Protein AF-A0A973AXN9-F1 (afdb_monomer_lite)

pLDDT: mean 83.91, std 8.5, range [55.47, 93.56]

Sequence (67 aa):
AGADLDGVAVFAMGRVLGRTNGAD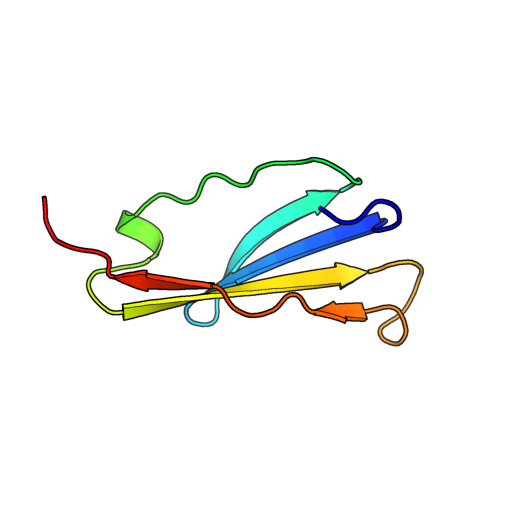TTIEVPAELLGLGRVSIYATGRAGDGAIHSVNAEPVTIEVIEK

Structure (mmCIF, N/CA/C/O backbone):
data_AF-A0A973AXN9-F1
#
_entry.id   AF-A0A973AXN9-F1
#
loop_
_atom_site.group_PDB
_atom_site.id
_atom_site.type_symbol
_atom_site.label_atom_id
_atom_site.label_alt_id
_atom_site.label_comp_id
_atom_site.label_asym_id
_atom_site.label_entity_id
_atom_site.label_seq_id
_atom_site.pdbx_PDB_ins_code
_atom_site.Cartn_x
_atom_site.Cartn_y
_atom_site.Cartn_z
_atom_site.occupancy
_atom_site.B_iso_or_equiv
_atom_site.auth_seq_id
_atom_site.auth_comp_id
_atom_site.auth_asym_id
_atom_site.auth_atom_id
_atom_site.pdbx_PDB_model_num
ATOM 1 N N . ALA A 1 1 ? 7.004 6.583 -5.152 1.00 55.47 1 ALA A N 1
ATOM 2 C CA . ALA A 1 1 ? 6.952 5.231 -5.758 1.00 55.47 1 ALA A CA 1
ATOM 3 C C . ALA A 1 1 ? 8.357 4.897 -6.287 1.00 55.47 1 ALA A C 1
ATOM 5 O O . ALA A 1 1 ? 9.273 5.659 -6.010 1.00 55.47 1 ALA A O 1
ATOM 6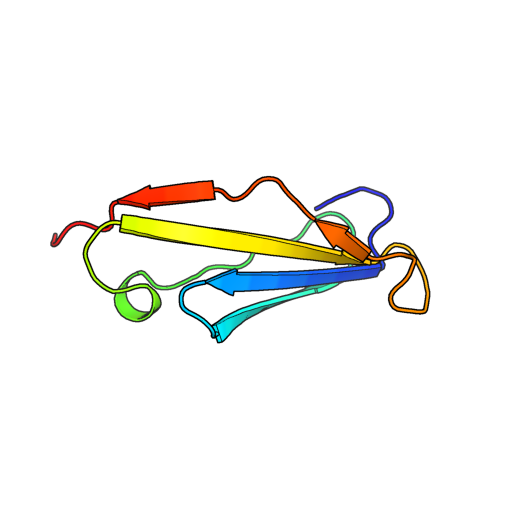 N N . GLY A 1 2 ? 8.596 3.734 -6.904 1.00 59.34 2 GLY A N 1
ATOM 7 C CA . GLY A 1 2 ? 9.918 3.391 -7.462 1.00 59.34 2 GLY A CA 1
ATOM 8 C C . GLY A 1 2 ? 10.150 4.066 -8.818 1.00 59.34 2 GLY A C 1
ATOM 9 O O . GLY A 1 2 ? 9.186 4.252 -9.556 1.00 59.34 2 GLY A O 1
ATOM 10 N N . ALA A 1 3 ? 11.403 4.405 -9.147 1.00 60.50 3 ALA A N 1
ATOM 11 C CA . ALA A 1 3 ? 11.771 5.176 -10.345 1.00 60.50 3 ALA A CA 1
ATOM 12 C C . ALA A 1 3 ? 11.381 4.529 -11.693 1.00 60.50 3 ALA A C 1
ATOM 14 O O . ALA A 1 3 ? 11.321 5.232 -12.693 1.00 60.50 3 ALA A O 1
ATOM 15 N N . ASP A 1 4 ? 11.023 3.242 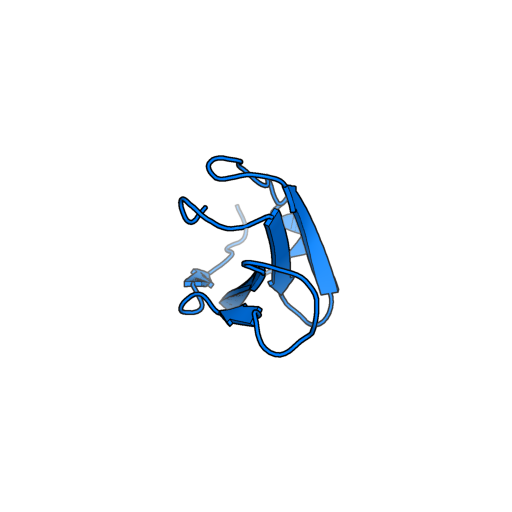-11.706 1.00 72.19 4 ASP A N 1
ATOM 16 C CA . ASP A 1 4 ? 10.732 2.470 -12.922 1.00 72.19 4 ASP A CA 1
ATOM 17 C C . ASP A 1 4 ? 9.381 1.732 -12.855 1.00 72.19 4 ASP A C 1
ATOM 19 O O . ASP A 1 4 ? 9.208 0.673 -13.455 1.00 72.19 4 ASP A O 1
ATOM 23 N N . LEU A 1 5 ? 8.425 2.235 -12.063 1.00 77.38 5 LEU A N 1
ATOM 24 C CA . LEU A 1 5 ? 7.093 1.632 -11.963 1.00 77.38 5 LEU A CA 1
ATOM 25 C C . LEU A 1 5 ? 6.101 2.332 -12.899 1.00 77.38 5 LEU A C 1
ATOM 27 O O . LEU A 1 5 ? 5.811 3.518 -12.736 1.00 77.38 5 LEU A O 1
ATOM 31 N N . ASP A 1 6 ? 5.511 1.569 -13.816 1.00 79.69 6 ASP A N 1
ATOM 32 C CA . ASP A 1 6 ? 4.450 2.036 -14.715 1.00 79.69 6 ASP A CA 1
ATOM 33 C C . ASP A 1 6 ? 3.159 2.316 -13.943 1.00 79.69 6 ASP A C 1
ATOM 35 O O . ASP A 1 6 ? 2.450 3.291 -14.197 1.00 79.69 6 ASP A O 1
ATOM 39 N N . GLY A 1 7 ? 2.867 1.466 -12.956 1.00 83.50 7 GLY A N 1
ATOM 40 C CA . GLY A 1 7 ? 1.691 1.597 -12.114 1.00 83.50 7 GLY A CA 1
ATOM 41 C C . GLY A 1 7 ? 1.829 0.871 -10.787 1.00 83.50 7 GLY A C 1
ATOM 42 O O . GLY A 1 7 ? 2.511 -0.150 -10.682 1.00 83.50 7 GLY A O 1
ATOM 43 N N . VAL A 1 8 ? 1.150 1.400 -9.771 1.00 86.62 8 VAL A N 1
ATOM 44 C CA . VAL A 1 8 ? 1.111 0.868 -8.407 1.00 86.62 8 VAL A CA 1
ATOM 45 C C . VAL A 1 8 ? -0.332 0.790 -7.925 1.00 86.62 8 VAL A C 1
ATOM 47 O O . VAL A 1 8 ? -1.121 1.717 -8.113 1.00 86.62 8 VAL A O 1
ATOM 50 N N . ALA A 1 9 ? -0.678 -0.320 -7.279 1.00 88.25 9 ALA A N 1
ATOM 51 C CA . ALA A 1 9 ? -1.919 -0.481 -6.537 1.00 88.25 9 ALA A CA 1
ATOM 52 C C . ALA A 1 9 ? -1.611 -0.586 -5.041 1.00 88.25 9 ALA A C 1
ATOM 54 O O . ALA A 1 9 ? -0.789 -1.406 -4.629 1.00 88.25 9 ALA A O 1
ATOM 55 N N . VAL A 1 10 ? -2.302 0.225 -4.241 1.00 86.94 10 VAL A N 1
ATOM 56 C CA . VAL A 1 10 ? -2.244 0.181 -2.777 1.00 86.94 10 VAL A CA 1
ATOM 57 C C . VAL A 1 10 ? -3.526 -0.448 -2.260 1.00 86.94 10 VAL A C 1
ATOM 59 O O . VAL A 1 10 ? -4.618 -0.110 -2.721 1.00 86.94 10 VAL A O 1
ATOM 62 N N . PHE A 1 11 ? -3.408 -1.377 -1.321 1.00 89.69 11 PHE A N 1
ATOM 63 C CA . PHE A 1 11 ? -4.533 -2.142 -0.804 1.00 89.69 11 PHE A CA 1
ATOM 64 C C . PHE A 1 11 ? -4.363 -2.478 0.678 1.00 89.69 11 PHE A C 1
ATOM 66 O O . PHE A 1 11 ? -3.253 -2.602 1.187 1.00 89.69 11 PHE A O 1
ATOM 73 N N . ALA A 1 12 ? -5.483 -2.628 1.375 1.00 89.19 12 ALA A N 1
ATOM 74 C CA . ALA A 1 12 ? -5.548 -3.089 2.759 1.00 89.19 12 ALA A CA 1
ATOM 75 C C . ALA A 1 12 ? -6.902 -3.764 2.983 1.00 89.19 12 ALA A C 1
ATOM 77 O O . ALA A 1 12 ? -7.854 -3.488 2.253 1.00 89.19 12 ALA A O 1
ATOM 78 N N . MET A 1 13 ? -7.017 -4.639 3.984 1.00 86.19 13 MET A N 1
ATOM 79 C CA . MET A 1 13 ? -8.302 -5.244 4.380 1.00 86.19 13 MET A CA 1
ATOM 80 C C . MET A 1 13 ? -9.084 -5.874 3.203 1.00 86.19 13 MET A C 1
ATOM 82 O O . MET A 1 13 ? -10.304 -5.751 3.122 1.00 86.19 13 MET A O 1
ATOM 86 N N . GLY A 1 14 ? -8.378 -6.488 2.244 1.00 84.44 14 GLY A N 1
ATOM 87 C CA . GLY A 1 14 ? -8.979 -7.137 1.070 1.00 84.44 14 GLY A CA 1
ATOM 88 C C . GLY A 1 14 ? -9.506 -6.200 -0.028 1.00 84.44 14 GLY A C 1
ATOM 89 O O . GLY A 1 14 ? -10.147 -6.680 -0.961 1.00 84.44 14 GLY A O 1
ATOM 90 N N . ARG A 1 15 ? -9.245 -4.887 0.039 1.00 87.50 15 ARG A N 1
ATOM 91 C CA . ARG A 1 15 ? -9.711 -3.892 -0.946 1.00 87.50 15 ARG A CA 1
ATOM 92 C C . ARG A 1 15 ? -8.590 -2.986 -1.440 1.00 87.50 15 ARG A C 1
ATOM 94 O O . ARG A 1 15 ? -7.658 -2.673 -0.704 1.00 87.50 15 ARG A O 1
ATOM 101 N N . VAL A 1 16 ? -8.717 -2.522 -2.682 1.00 90.25 16 VAL A N 1
ATOM 102 C CA . VAL A 1 16 ? -7.823 -1.510 -3.258 1.00 90.25 16 VAL A CA 1
ATOM 103 C C . VAL A 1 16 ? -8.196 -0.144 -2.689 1.00 90.25 16 VAL A C 1
ATOM 105 O O . VAL A 1 16 ? -9.336 0.290 -2.826 1.00 90.25 16 VAL A O 1
ATOM 108 N N . LEU A 1 17 ? -7.231 0.512 -2.050 1.00 88.81 17 LEU A N 1
ATOM 109 C CA . LEU A 1 17 ? -7.357 1.856 -1.486 1.00 88.81 17 LEU A CA 1
ATOM 110 C C . LEU A 1 17 ? -7.105 2.929 -2.546 1.00 88.81 17 LEU A C 1
ATOM 112 O O . LEU A 1 17 ? -7.724 3.985 -2.522 1.00 88.81 17 LEU A O 1
ATOM 116 N N . GLY A 1 18 ? -6.222 2.642 -3.503 1.00 88.81 18 GLY A N 1
ATOM 117 C CA . GLY A 1 18 ? -5.959 3.539 -4.616 1.00 88.81 18 GLY A CA 1
ATOM 118 C C . GLY A 1 18 ? -5.025 2.937 -5.654 1.00 88.81 18 GLY A C 1
ATOM 119 O O . GLY A 1 18 ? -4.410 1.884 -5.451 1.00 88.81 18 GLY A O 1
ATOM 120 N N . ARG A 1 19 ? -4.941 3.623 -6.791 1.00 89.19 19 ARG A N 1
ATOM 121 C CA . ARG A 1 19 ? -4.033 3.305 -7.892 1.00 89.19 19 ARG A CA 1
ATOM 122 C C . ARG A 1 19 ? -3.329 4.567 -8.329 1.00 89.19 19 ARG A C 1
ATOM 124 O O . ARG A 1 19 ? -3.906 5.649 -8.268 1.00 89.19 19 ARG A O 1
ATOM 131 N N . THR A 1 20 ? -2.108 4.401 -8.795 1.00 86.94 20 THR A N 1
ATOM 132 C CA . THR A 1 20 ? -1.311 5.506 -9.293 1.00 86.94 20 THR A CA 1
ATOM 133 C C . THR A 1 20 ? -0.369 5.053 -10.400 1.00 86.94 20 THR A C 1
ATOM 135 O O . THR A 1 20 ? -0.036 3.870 -10.469 1.00 86.94 20 THR A O 1
ATOM 138 N N . ASN A 1 21 ? 0.039 5.994 -11.249 1.00 80.69 21 ASN A N 1
ATOM 139 C CA . ASN A 1 21 ? 0.969 5.787 -12.351 1.00 80.69 21 ASN A CA 1
ATOM 140 C C . ASN A 1 21 ? 2.181 6.708 -12.171 1.00 80.69 21 ASN A C 1
ATOM 142 O O . ASN A 1 21 ? 2.020 7.868 -11.786 1.00 80.69 21 ASN A O 1
ATOM 146 N N . GLY A 1 22 ? 3.371 6.213 -12.505 1.00 69.19 22 GLY A N 1
ATOM 147 C CA . GLY A 1 22 ? 4.614 6.981 -12.443 1.00 69.19 22 GLY A CA 1
ATOM 148 C C . GLY A 1 22 ? 5.324 6.968 -11.083 1.00 69.19 22 GLY A C 1
ATOM 149 O O . GLY A 1 22 ? 4.822 6.472 -10.073 1.00 69.19 22 GLY A O 1
ATOM 150 N N . ALA A 1 23 ? 6.544 7.512 -11.085 1.00 64.44 23 ALA A N 1
ATOM 151 C CA . ALA A 1 23 ? 7.526 7.319 -10.021 1.00 64.44 23 ALA A CA 1
ATOM 152 C C . ALA A 1 23 ? 7.221 8.057 -8.707 1.00 64.44 23 ALA A C 1
ATOM 154 O O . ALA A 1 23 ? 7.652 7.590 -7.655 1.00 64.44 23 ALA A O 1
ATOM 155 N N . ASP A 1 24 ? 6.456 9.152 -8.713 1.00 67.38 24 ASP A N 1
ATOM 156 C CA . ASP A 1 24 ? 6.203 9.930 -7.494 1.00 67.38 24 ASP A CA 1
ATOM 157 C C . ASP A 1 24 ? 4.775 10.442 -7.398 1.00 67.38 24 ASP A C 1
ATOM 159 O O . ASP A 1 24 ? 4.369 11.411 -8.033 1.00 67.38 24 ASP A O 1
ATOM 163 N N . THR A 1 25 ? 3.997 9.746 -6.578 1.00 74.69 25 THR A N 1
ATOM 164 C CA . THR A 1 25 ? 2.572 9.991 -6.412 1.00 74.69 25 THR A CA 1
ATOM 165 C C . THR A 1 25 ? 2.139 9.590 -5.015 1.00 74.69 25 THR A C 1
ATOM 167 O O . THR A 1 25 ? 2.572 8.549 -4.507 1.00 74.69 25 THR A O 1
ATOM 170 N N . THR A 1 26 ? 1.234 10.371 -4.443 1.00 81.94 26 THR A N 1
ATOM 171 C CA . THR A 1 26 ? 0.651 10.128 -3.125 1.00 81.94 26 THR A CA 1
ATOM 172 C C . THR A 1 26 ? -0.777 9.626 -3.284 1.00 81.94 26 THR A C 1
ATOM 174 O O . THR A 1 26 ? -1.523 10.120 -4.127 1.00 81.94 26 THR A O 1
ATOM 177 N N . ILE A 1 27 ? -1.160 8.647 -2.466 1.00 83.44 27 ILE A N 1
ATOM 178 C CA . ILE A 1 27 ? -2.548 8.199 -2.334 1.00 83.44 27 ILE A CA 1
ATOM 179 C C . ILE A 1 27 ? -3.007 8.591 -0.934 1.00 83.44 27 ILE A C 1
ATOM 181 O O . ILE A 1 27 ? -2.480 8.084 0.055 1.00 83.44 27 ILE A O 1
ATOM 185 N N . GLU A 1 28 ? -3.978 9.495 -0.856 1.00 86.12 28 GLU A N 1
ATOM 186 C CA . GLU A 1 28 ? -4.626 9.850 0.404 1.00 86.12 28 GLU A CA 1
ATOM 187 C C . GLU A 1 28 ? -5.720 8.829 0.720 1.00 86.12 28 GLU A C 1
ATOM 189 O O . GLU A 1 28 ? -6.591 8.555 -0.107 1.00 86.12 28 GLU A O 1
ATOM 194 N N . VAL A 1 29 ? -5.663 8.248 1.919 1.00 83.38 29 VAL A N 1
ATOM 195 C CA . VAL A 1 29 ? -6.622 7.236 2.370 1.00 83.38 29 VAL A CA 1
ATOM 196 C C . VAL A 1 29 ? -7.319 7.744 3.632 1.00 83.38 29 VAL A C 1
ATOM 198 O O . VAL A 1 29 ? -6.663 7.860 4.668 1.00 83.38 29 VAL A O 1
ATOM 201 N N . PRO A 1 30 ? -8.632 8.036 3.577 1.00 82.56 30 PRO A N 1
ATOM 202 C CA . PRO A 1 30 ? -9.406 8.399 4.759 1.00 82.56 30 PRO A CA 1
ATOM 203 C C . PRO A 1 30 ? -9.375 7.288 5.816 1.00 82.56 30 PRO A C 1
ATOM 205 O O . PRO A 1 30 ? -9.535 6.106 5.493 1.00 82.56 30 PRO A O 1
ATOM 208 N N . ALA A 1 31 ? -9.189 7.659 7.085 1.00 81.12 31 ALA A N 1
ATOM 209 C CA . ALA A 1 31 ? -9.081 6.706 8.193 1.00 81.12 31 ALA A CA 1
ATOM 210 C C . ALA A 1 31 ? -10.366 5.878 8.373 1.00 81.12 31 ALA A C 1
ATOM 212 O O . ALA A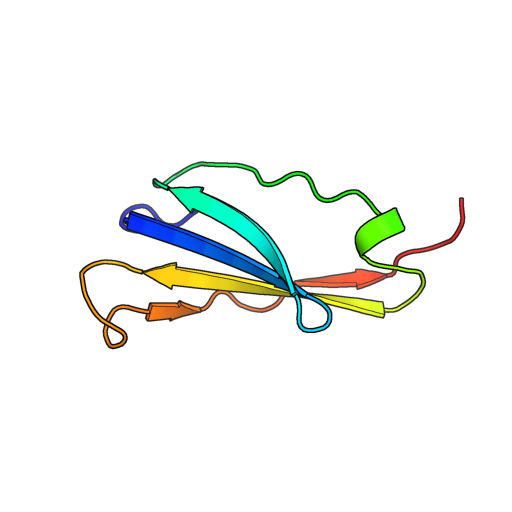 1 31 ? -10.310 4.701 8.732 1.00 81.12 31 ALA A O 1
ATOM 213 N N . GLU A 1 32 ? -11.519 6.451 8.029 1.00 81.50 32 GLU A N 1
ATOM 214 C CA . GLU A 1 32 ? -12.827 5.795 8.063 1.00 81.50 32 GLU A CA 1
ATOM 215 C C . GLU A 1 32 ? -12.887 4.587 7.118 1.00 81.50 32 GLU A C 1
ATOM 217 O O . GLU A 1 32 ? -13.637 3.639 7.357 1.00 81.50 32 GLU A O 1
ATOM 222 N N . LEU A 1 33 ? -12.075 4.582 6.053 1.00 81.25 33 LEU A N 1
ATOM 223 C CA . LEU A 1 33 ? -11.967 3.432 5.160 1.00 81.25 33 LEU A CA 1
ATOM 224 C C . LEU A 1 33 ? -11.111 2.316 5.755 1.00 81.25 33 LEU A C 1
ATOM 226 O O . LEU A 1 33 ? -11.318 1.161 5.393 1.00 81.25 33 LEU A O 1
ATOM 230 N N . LEU A 1 34 ? -10.173 2.616 6.648 1.00 86.38 34 LEU A N 1
ATOM 231 C CA . LEU A 1 34 ? -9.287 1.615 7.244 1.00 86.38 34 LEU A CA 1
ATOM 232 C C . LEU A 1 34 ? -9.949 0.885 8.420 1.00 86.38 34 LEU A C 1
ATOM 234 O O . LEU A 1 34 ? -9.678 -0.297 8.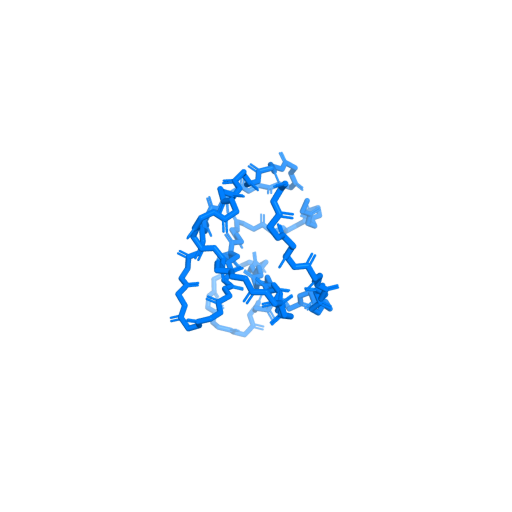626 1.00 86.38 34 LEU A O 1
ATOM 238 N N . GLY A 1 35 ? -10.883 1.549 9.107 1.00 84.94 35 GLY A N 1
ATOM 239 C CA . GLY A 1 35 ? -11.475 1.052 10.349 1.00 84.94 35 GLY A CA 1
ATOM 240 C C . GLY A 1 35 ? -10.528 1.228 11.538 1.00 84.94 35 GLY A C 1
ATOM 241 O O . GLY A 1 35 ? -9.377 1.618 11.367 1.00 84.94 35 GLY A O 1
ATOM 242 N N . LEU A 1 36 ? -11.026 0.968 12.748 1.00 90.19 36 LEU A N 1
ATOM 243 C CA . LEU A 1 36 ? -10.234 1.065 13.977 1.00 90.19 36 LEU A CA 1
ATOM 244 C C . LEU A 1 36 ? -9.373 -0.185 14.200 1.00 90.19 36 LEU A C 1
ATOM 246 O O . LEU A 1 36 ? -9.756 -1.296 13.824 1.00 90.19 36 LEU A O 1
ATOM 250 N N . GLY A 1 37 ? -8.248 0.005 14.886 1.00 90.06 37 GLY A N 1
ATOM 251 C CA . GLY A 1 37 ? -7.311 -1.046 15.261 1.00 90.06 37 GLY A CA 1
ATOM 252 C C . GLY A 1 37 ? -6.123 -1.178 14.308 1.00 90.06 37 GLY A C 1
ATOM 253 O O . GLY A 1 37 ? -5.771 -0.259 13.564 1.00 90.06 37 GLY A O 1
ATOM 254 N N . ARG A 1 38 ? -5.492 -2.353 14.336 1.00 93.19 38 ARG A N 1
ATOM 255 C CA . ARG A 1 38 ? -4.279 -2.641 13.569 1.00 93.19 38 ARG A CA 1
ATOM 256 C C . ARG A 1 38 ? -4.581 -2.891 12.094 1.00 93.19 38 ARG A C 1
ATOM 258 O O . ARG A 1 38 ? -5.291 -3.839 11.756 1.00 93.19 38 ARG A O 1
ATOM 265 N N . VAL A 1 39 ? -3.960 -2.109 11.213 1.00 92.44 39 VAL A N 1
ATOM 266 C CA . VAL A 1 39 ? -4.142 -2.207 9.759 1.00 92.44 39 VAL A CA 1
ATOM 267 C C . VAL A 1 39 ? -2.796 -2.298 9.051 1.00 92.44 39 VAL A C 1
ATOM 269 O O . VAL A 1 39 ? -1.910 -1.472 9.261 1.00 92.44 39 VAL A O 1
ATOM 272 N N . SER A 1 40 ? -2.655 -3.294 8.176 1.00 93.25 40 SER A N 1
ATOM 273 C CA . SER A 1 40 ? -1.500 -3.438 7.286 1.00 93.25 40 SER A CA 1
ATOM 274 C C . SER A 1 40 ? -1.854 -2.966 5.877 1.00 93.25 40 SER A C 1
ATOM 276 O O . SER A 1 40 ? -2.829 -3.423 5.276 1.00 93.25 40 SER A O 1
ATOM 278 N N . ILE A 1 41 ? -1.048 -2.041 5.367 1.00 91.50 41 ILE A N 1
ATOM 279 C CA . ILE A 1 41 ? -1.143 -1.447 4.040 1.00 91.50 41 ILE A CA 1
ATOM 280 C C . ILE A 1 41 ? -0.090 -2.101 3.153 1.00 91.50 41 ILE A C 1
ATOM 282 O O . ILE A 1 41 ? 1.097 -2.138 3.482 1.00 91.50 41 ILE A O 1
ATOM 286 N N . TYR A 1 42 ? -0.542 -2.593 2.010 1.00 91.25 42 TYR A N 1
ATOM 287 C CA . TYR A 1 42 ? 0.263 -3.282 1.019 1.00 91.25 42 TYR A CA 1
ATOM 288 C C . TYR A 1 42 ? 0.316 -2.454 -0.257 1.00 91.25 42 TYR A C 1
ATOM 290 O O . TYR A 1 42 ? -0.660 -1.796 -0.626 1.00 91.25 42 TYR A O 1
ATOM 298 N N . ALA A 1 43 ? 1.444 -2.518 -0.956 1.00 89.31 43 ALA A N 1
ATOM 299 C CA . ALA A 1 43 ? 1.599 -1.897 -2.259 1.00 89.31 43 ALA A CA 1
ATOM 300 C C . ALA A 1 43 ? 2.285 -2.861 -3.225 1.00 89.31 43 ALA A C 1
ATOM 302 O O . ALA A 1 43 ? 3.330 -3.435 -2.912 1.00 89.31 43 ALA A O 1
ATOM 303 N N . THR A 1 44 ? 1.705 -2.994 -4.415 1.00 89.25 44 THR A N 1
ATOM 304 C CA . THR A 1 44 ? 2.282 -3.758 -5.522 1.00 89.25 44 THR A CA 1
ATOM 305 C C . THR A 1 44 ? 2.391 -2.852 -6.734 1.00 89.25 44 THR A C 1
ATOM 307 O O . THR A 1 44 ? 1.394 -2.287 -7.188 1.00 89.25 44 THR A O 1
ATOM 310 N N . GLY A 1 45 ? 3.606 -2.711 -7.248 1.00 88.38 45 GLY A N 1
ATOM 311 C CA . GLY A 1 45 ? 3.914 -2.021 -8.490 1.00 88.38 45 GLY A CA 1
ATOM 312 C C . GLY A 1 45 ? 4.201 -2.974 -9.640 1.00 88.38 45 GLY A C 1
ATOM 313 O O . GLY A 1 45 ? 4.376 -4.173 -9.430 1.00 88.38 45 GLY A O 1
ATOM 314 N N . ARG A 1 46 ? 4.281 -2.432 -10.855 1.00 87.50 46 ARG A N 1
ATOM 315 C CA . ARG A 1 46 ? 4.779 -3.135 -12.044 1.00 87.50 46 ARG A CA 1
ATOM 316 C C . ARG A 1 46 ? 5.804 -2.292 -12.788 1.00 87.50 46 ARG A C 1
ATOM 318 O O . ARG A 1 46 ? 5.558 -1.108 -12.981 1.00 87.50 46 ARG A O 1
ATOM 325 N N . ALA A 1 47 ? 6.896 -2.924 -13.206 1.00 84.44 47 ALA A N 1
ATOM 326 C CA . ALA A 1 47 ? 7.936 -2.351 -14.064 1.00 84.44 47 ALA A CA 1
ATOM 327 C C . ALA A 1 47 ? 7.947 -3.074 -15.426 1.00 84.44 47 ALA A C 1
ATOM 329 O O . ALA A 1 47 ? 8.835 -3.885 -15.699 1.00 84.44 47 ALA A O 1
ATOM 330 N N . GLY A 1 48 ? 6.903 -2.872 -16.229 1.00 81.44 48 GLY A N 1
ATOM 331 C CA . GLY A 1 48 ? 6.658 -3.564 -17.493 1.00 81.44 48 GLY A CA 1
ATOM 332 C C . GLY A 1 48 ? 5.388 -4.424 -17.521 1.00 81.44 48 GLY A C 1
ATOM 333 O O . GLY A 1 48 ? 4.681 -4.616 -16.523 1.00 81.44 48 GLY A O 1
ATOM 334 N N . ASP A 1 49 ? 5.106 -4.977 -18.701 1.00 80.06 49 ASP A N 1
ATOM 335 C CA . ASP A 1 49 ? 3.871 -5.705 -18.990 1.00 80.06 49 ASP A CA 1
ATOM 336 C C . ASP A 1 49 ? 3.881 -7.155 -18.501 1.00 80.06 49 ASP A C 1
ATOM 338 O O . ASP A 1 49 ? 4.714 -7.975 -18.877 1.00 80.06 49 ASP A O 1
ATOM 342 N N . GLY A 1 50 ? 2.857 -7.524 -17.734 1.00 77.81 50 GLY A N 1
ATOM 343 C CA . GLY A 1 50 ? 2.657 -8.897 -17.270 1.00 77.81 50 GLY A CA 1
ATOM 344 C C . GLY A 1 50 ? 2.984 -9.096 -15.791 1.00 77.81 50 GLY A C 1
ATOM 345 O O . GLY A 1 50 ? 3.540 -8.244 -15.104 1.00 77.81 50 GLY A O 1
ATOM 346 N N . ALA A 1 51 ? 2.501 -10.205 -15.222 1.00 79.81 51 ALA A N 1
ATOM 347 C CA . ALA A 1 51 ? 2.576 -10.445 -13.774 1.00 79.81 51 ALA A CA 1
ATOM 348 C C . ALA A 1 51 ? 4.013 -10.652 -13.278 1.00 79.81 51 ALA A C 1
ATOM 350 O O . ALA A 1 51 ? 4.297 -10.366 -12.119 1.00 79.81 51 ALA A O 1
ATOM 351 N N . ILE A 1 52 ? 4.910 -11.080 -14.167 1.00 85.25 52 ILE A N 1
ATOM 352 C CA . ILE A 1 52 ? 6.325 -11.321 -13.876 1.00 85.25 52 ILE A CA 1
ATOM 353 C C . ILE A 1 52 ? 7.090 -10.054 -13.471 1.00 85.25 52 ILE A C 1
ATOM 355 O O . ILE A 1 52 ? 8.058 -10.150 -12.728 1.00 85.25 52 ILE A O 1
ATOM 359 N N . HIS A 1 53 ? 6.627 -8.872 -13.885 1.00 86.38 53 HIS A N 1
ATOM 360 C CA . HIS A 1 53 ? 7.246 -7.592 -13.529 1.00 86.38 53 HIS A CA 1
ATOM 361 C C . HIS A 1 53 ? 6.657 -6.962 -12.263 1.00 86.38 53 HIS A C 1
ATOM 363 O O . HIS A 1 53 ? 6.859 -5.774 -12.011 1.00 86.38 53 HIS A O 1
ATOM 369 N N . SER A 1 54 ? 5.890 -7.727 -11.482 1.00 86.31 54 SER A N 1
ATOM 370 C CA . SER A 1 54 ? 5.276 -7.205 -10.263 1.00 86.31 54 SER A CA 1
ATOM 371 C C . SER A 1 54 ? 6.311 -7.116 -9.145 1.00 86.31 54 SER A C 1
ATOM 373 O O . SER A 1 54 ? 6.976 -8.100 -8.825 1.00 86.31 54 SER A O 1
ATOM 375 N N . VAL A 1 55 ? 6.408 -5.946 -8.522 1.00 86.56 55 VAL A N 1
ATOM 376 C CA . VAL A 1 55 ? 7.294 -5.674 -7.389 1.00 86.56 55 VAL A CA 1
ATOM 377 C C . VAL A 1 55 ? 6.431 -5.322 -6.189 1.00 86.56 55 VAL A C 1
ATOM 379 O O . VAL A 1 55 ? 5.562 -4.456 -6.277 1.00 86.56 55 VAL A O 1
ATOM 382 N N . ASN A 1 56 ? 6.660 -5.987 -5.061 1.00 87.19 56 ASN A N 1
ATOM 383 C CA . ASN A 1 56 ? 5.924 -5.728 -3.829 1.00 87.19 56 ASN A CA 1
ATOM 384 C C . ASN A 1 56 ? 6.769 -4.871 -2.893 1.00 87.19 56 ASN A C 1
ATOM 386 O O . ASN A 1 56 ? 7.958 -5.135 -2.714 1.00 87.19 56 ASN A O 1
ATOM 390 N N . ALA A 1 57 ? 6.148 -3.862 -2.293 1.00 86.50 57 ALA A N 1
ATOM 391 C CA . ALA A 1 57 ? 6.748 -3.141 -1.183 1.00 86.50 57 ALA A CA 1
ATOM 392 C C . ALA A 1 57 ? 6.609 -3.950 0.113 1.00 86.50 57 ALA A C 1
ATOM 394 O O . ALA A 1 57 ? 5.678 -4.748 0.259 1.00 86.50 57 ALA A O 1
ATOM 395 N N . GLU A 1 58 ? 7.500 -3.691 1.069 1.00 90.88 58 GLU A N 1
ATOM 396 C CA . GLU A 1 58 ? 7.317 -4.180 2.434 1.00 90.88 58 GLU A CA 1
ATOM 397 C C . GLU A 1 58 ? 6.022 -3.586 3.020 1.00 90.88 58 GLU A C 1
ATOM 399 O O . GLU A 1 58 ? 5.811 -2.370 2.909 1.00 90.88 58 GLU A O 1
ATOM 404 N N . PRO A 1 59 ? 5.135 -4.401 3.622 1.00 91.56 59 PRO A N 1
ATOM 405 C CA . PRO A 1 59 ? 3.889 -3.899 4.180 1.00 91.56 59 PRO A CA 1
ATOM 406 C C . PRO A 1 59 ? 4.125 -2.910 5.322 1.00 91.56 59 PRO A C 1
ATOM 408 O O . PRO A 1 59 ? 4.870 -3.176 6.266 1.00 91.56 59 PRO A O 1
ATOM 411 N N . VAL A 1 60 ? 3.411 -1.789 5.291 1.00 92.31 60 VAL A N 1
ATOM 412 C CA . VAL A 1 60 ? 3.423 -0.812 6.384 1.00 92.31 60 VAL A CA 1
ATOM 413 C C . VAL A 1 60 ? 2.254 -1.114 7.306 1.00 92.31 60 VAL A C 1
ATOM 415 O O . VAL A 1 60 ? 1.113 -1.170 6.860 1.00 92.31 60 VAL A O 1
ATOM 418 N N . THR A 1 61 ? 2.516 -1.308 8.596 1.00 93.25 61 THR A N 1
ATOM 419 C CA . THR A 1 61 ? 1.459 -1.561 9.584 1.00 93.25 61 THR A CA 1
ATOM 420 C C . THR A 1 61 ? 1.298 -0.370 10.512 1.00 93.25 61 THR A C 1
ATOM 422 O O . THR A 1 61 ? 2.279 0.105 11.080 1.00 93.25 61 THR A O 1
ATOM 425 N N . ILE A 1 62 ? 0.060 0.084 10.669 1.00 91.69 62 ILE A N 1
ATOM 426 C CA . ILE A 1 62 ? -0.319 1.217 11.513 1.00 91.69 62 ILE A CA 1
ATOM 427 C C . ILE A 1 62 ? -1.421 0.809 12.494 1.00 91.69 62 ILE A C 1
ATOM 429 O O . ILE A 1 62 ? -2.118 -0.183 12.277 1.00 91.69 62 ILE A O 1
ATOM 433 N N . GLU A 1 63 ? -1.579 1.591 13.558 1.00 93.56 63 GLU A N 1
ATOM 434 C CA . GLU A 1 63 ? -2.704 1.496 14.490 1.00 93.56 63 GLU A CA 1
ATOM 435 C C . GLU A 1 63 ? -3.628 2.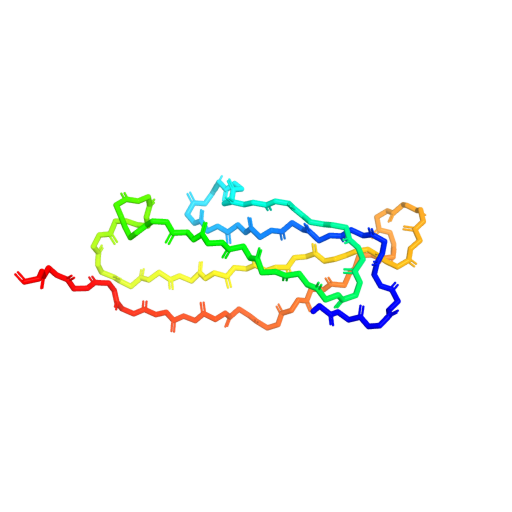697 14.262 1.00 93.56 63 GLU A C 1
ATOM 437 O O . GLU A 1 63 ? -3.186 3.845 14.356 1.00 93.56 63 GLU A O 1
ATOM 442 N N . VAL A 1 64 ? -4.897 2.442 13.945 1.00 90.19 64 VAL A N 1
ATOM 443 C CA . VAL A 1 64 ? -5.915 3.482 13.771 1.00 90.19 64 VAL A CA 1
ATOM 444 C C . VAL A 1 64 ? -6.709 3.604 15.067 1.00 90.19 64 VAL A C 1
ATOM 446 O O . VAL A 1 64 ? -7.439 2.690 15.450 1.00 90.19 64 VAL A O 1
ATOM 449 N N . ILE A 1 65 ? -6.560 4.738 15.743 1.00 91.06 65 ILE A N 1
ATOM 450 C CA . ILE A 1 65 ? -7.233 5.030 17.012 1.00 91.06 65 ILE A CA 1
ATOM 451 C C . ILE A 1 65 ? -8.416 5.976 16.803 1.00 91.06 65 ILE A C 1
ATOM 453 O O . ILE A 1 65 ? -8.417 6.789 15.877 1.00 91.06 65 ILE A O 1
ATOM 457 N N . GLU A 1 66 ? -9.422 5.860 17.669 1.00 82.81 66 GLU A N 1
ATOM 458 C CA . GLU A 1 66 ? -10.504 6.840 17.741 1.00 82.81 66 GLU A CA 1
ATOM 459 C C . GLU A 1 66 ? -9.943 8.173 18.254 1.00 82.81 66 GLU A C 1
ATOM 461 O O . GLU A 1 66 ? -8.982 8.198 19.029 1.00 82.81 66 GLU A O 1
ATOM 466 N N . LYS A 1 67 ? -10.488 9.271 17.736 1.00 67.00 67 LYS A N 1
ATOM 467 C CA . LYS A 1 67 ? -9.964 10.616 17.959 1.00 67.00 67 LYS A CA 1
ATOM 468 C C . LYS A 1 67 ? -10.414 11.200 19.292 1.00 67.00 67 LYS A C 1
ATOM 470 O O . LYS A 1 67 ? -11.589 10.980 19.654 1.00 67.00 67 LYS A O 1
#

Foldseek 3Di:
DAQQFQKKFKDKPPDTQDIDGHDDDDRDGDLVVQDAAKIKMWMWTARDDDPVRIDIDDIDIDGRDDD

Radius of gyration: 12.93 Å; chains: 1; bounding box: 25×22×37 Å

Secondary structure (DSSP, 8-state):
--TT-SEEEEEETTEEEEEEESSS------HHHH-SEEEEEEEEEESSSSGGGEEEPPPEEEEE---